Protein AF-A0A7Y5CMV2-F1 (afdb_monomer_lite)

Sequence (51 aa):
MKAIAEIRGHLKSGRFEFSFHAFGRMVEQNMSEGEMCEIAENAEIIEDYPQ

Foldseek 3Di:
DDDLVVVLVCLLVVNDDDDPVRVVVCVVVVHDSNNRNVCSVVDDDPDDDDD

Radius of gyration: 11.77 Å; chains: 1; bounding box: 30×24×23 Å

Structure (mmCIF, N/CA/C/O backbone):
data_AF-A0A7Y5CMV2-F1
#
_entry.id   AF-A0A7Y5CMV2-F1
#
loop_
_atom_site.group_PDB
_atom_site.id
_atom_site.type_symbol
_atom_site.label_atom_id
_atom_site.label_alt_id
_atom_site.label_comp_id
_atom_site.label_asym_id
_atom_site.label_entity_id
_atom_site.label_seq_id
_atom_site.pdbx_PDB_ins_code
_atom_site.Cartn_x
_atom_site.Cartn_y
_atom_site.Cartn_z
_atom_site.occupancy
_atom_site.B_iso_or_equiv
_atom_site.auth_seq_id
_atom_site.auth_comp_id
_atom_site.auth_asym_id
_atom_site.auth_atom_id
_atom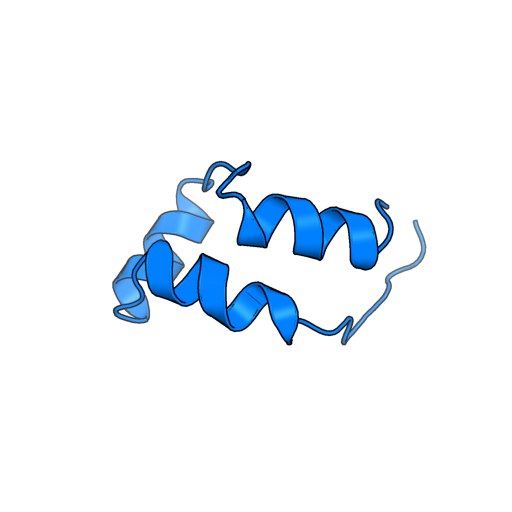_site.pdbx_PDB_model_num
ATOM 1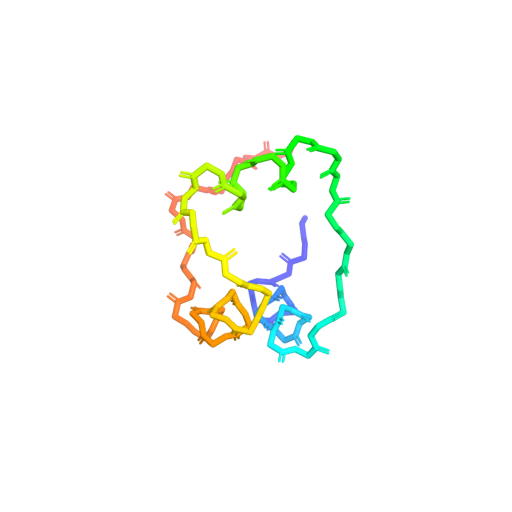 N N . MET A 1 1 ? 16.061 -7.121 -3.211 1.00 77.69 1 MET A N 1
ATOM 2 C CA . MET A 1 1 ? 14.737 -6.602 -2.786 1.00 77.69 1 MET A CA 1
ATOM 3 C C . MET A 1 1 ? 13.646 -7.635 -3.049 1.00 77.69 1 MET A C 1
ATOM 5 O O . MET A 1 1 ? 13.878 -8.547 -3.834 1.00 77.69 1 MET A O 1
ATOM 9 N N . LYS A 1 2 ? 12.478 -7.505 -2.402 1.00 81.44 2 LYS A N 1
ATOM 10 C CA . LYS A 1 2 ? 11.262 -8.256 -2.769 1.00 81.44 2 LYS A CA 1
ATOM 11 C C . LYS A 1 2 ? 10.754 -7.798 -4.138 1.00 81.44 2 LYS A C 1
ATOM 13 O O . LYS A 1 2 ? 10.961 -6.644 -4.504 1.00 81.44 2 LYS A O 1
ATOM 18 N N . ALA A 1 3 ? 10.059 -8.666 -4.868 1.00 89.56 3 ALA A N 1
ATOM 19 C CA . ALA A 1 3 ? 9.392 -8.262 -6.104 1.00 89.56 3 ALA A CA 1
ATOM 20 C C . ALA A 1 3 ? 8.220 -7.310 -5.801 1.00 89.56 3 ALA A C 1
ATOM 22 O O . ALA A 1 3 ? 7.531 -7.482 -4.794 1.00 89.56 3 ALA A O 1
ATOM 23 N N . ILE A 1 4 ? 7.930 -6.357 -6.696 1.00 89.31 4 ILE A N 1
ATOM 24 C CA . ILE A 1 4 ? 6.815 -5.409 -6.505 1.00 89.31 4 ILE A CA 1
ATOM 25 C C . ILE A 1 4 ? 5.475 -6.118 -6.284 1.00 89.31 4 ILE A C 1
ATOM 27 O O . ILE A 1 4 ? 4.680 -5.691 -5.455 1.00 89.31 4 ILE A O 1
ATOM 31 N N . ALA A 1 5 ? 5.249 -7.250 -6.956 1.00 91.44 5 ALA A N 1
ATOM 32 C CA . ALA A 1 5 ? 4.048 -8.057 -6.770 1.00 91.44 5 ALA A CA 1
ATOM 33 C C . ALA A 1 5 ? 3.900 -8.567 -5.323 1.00 91.44 5 ALA A C 1
ATOM 35 O O . ALA A 1 5 ? 2.799 -8.555 -4.773 1.00 91.44 5 ALA A O 1
ATOM 36 N N . GLU A 1 6 ? 5.006 -8.962 -4.685 1.00 92.38 6 GLU A N 1
ATOM 37 C CA . GLU A 1 6 ? 5.010 -9.398 -3.286 1.00 92.38 6 GLU A CA 1
ATOM 38 C C . GLU A 1 6 ? 4.728 -8.221 -2.345 1.00 92.38 6 GLU A C 1
ATOM 40 O O . GLU A 1 6 ? 3.913 -8.342 -1.430 1.00 92.38 6 GLU A O 1
ATOM 45 N N . ILE A 1 7 ? 5.344 -7.062 -2.608 1.00 90.75 7 ILE A N 1
ATOM 46 C CA . ILE A 1 7 ? 5.127 -5.832 -1.834 1.00 90.75 7 ILE A CA 1
ATOM 47 C C . ILE A 1 7 ? 3.652 -5.424 -1.897 1.00 90.75 7 ILE A C 1
ATOM 49 O O . ILE A 1 7 ? 3.017 -5.289 -0.853 1.00 90.75 7 ILE A O 1
ATOM 53 N N . ARG A 1 8 ? 3.067 -5.322 -3.099 1.00 93.81 8 ARG A N 1
ATOM 54 C CA . ARG A 1 8 ? 1.639 -5.003 -3.282 1.00 93.81 8 ARG A CA 1
ATOM 55 C C . ARG A 1 8 ? 0.738 -5.980 -2.526 1.00 93.81 8 ARG A C 1
ATOM 57 O O . ARG A 1 8 ? -0.194 -5.558 -1.849 1.00 93.81 8 ARG A O 1
ATOM 64 N N . GLY A 1 9 ? 1.037 -7.279 -2.595 1.00 94.50 9 GLY A N 1
ATOM 65 C CA . GLY A 1 9 ? 0.278 -8.311 -1.887 1.00 94.50 9 GLY A CA 1
ATOM 66 C C . GLY A 1 9 ? 0.335 -8.177 -0.363 1.00 94.50 9 GLY A C 1
ATOM 67 O O . GLY A 1 9 ? -0.663 -8.429 0.308 1.00 94.50 9 GLY A O 1
ATOM 68 N N . HIS A 1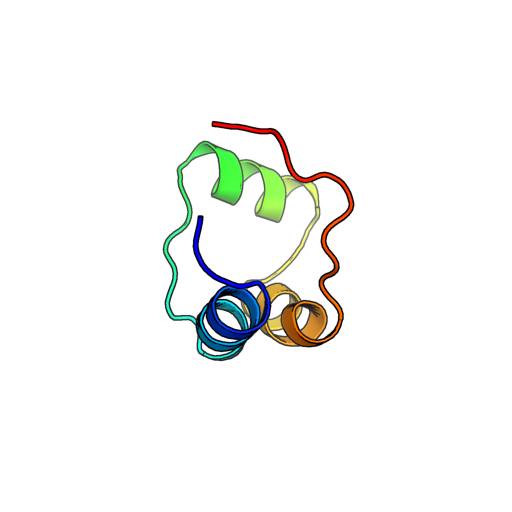 10 ? 1.478 -7.768 0.193 1.00 94.25 10 HIS A N 1
ATOM 69 C CA . HIS A 1 10 ? 1.621 -7.498 1.625 1.00 94.25 10 HIS A CA 1
ATOM 70 C C . HIS A 1 10 ? 0.810 -6.272 2.041 1.00 94.25 10 HIS A C 1
ATOM 72 O O . HIS A 1 10 ? -0.007 -6.375 2.958 1.00 94.25 10 HIS A O 1
ATOM 78 N N . LEU A 1 11 ? 0.976 -5.163 1.319 1.00 93.31 11 LEU A N 1
ATOM 79 C CA . LEU A 1 11 ? 0.290 -3.903 1.592 1.00 93.31 11 LEU A CA 1
ATOM 80 C C . LEU A 1 11 ? -1.234 -4.047 1.517 1.00 93.31 11 LEU A C 1
ATOM 82 O O . LEU A 1 11 ? -1.918 -3.726 2.479 1.00 93.31 11 LEU A O 1
ATOM 86 N N . LYS A 1 12 ? -1.766 -4.660 0.452 1.00 94.25 12 LYS A N 1
ATOM 87 C CA . LYS A 1 12 ? -3.213 -4.900 0.287 1.00 94.25 12 LYS A CA 1
ATOM 88 C C . LYS A 1 12 ? -3.828 -5.743 1.411 1.00 94.25 12 LYS A C 1
ATOM 90 O O . LYS A 1 12 ? -5.022 -5.667 1.667 1.00 94.25 12 LYS A O 1
ATOM 95 N N . SER A 1 13 ? -3.022 -6.585 2.054 1.00 94.12 13 SER A N 1
ATOM 96 C CA . SER A 1 13 ? -3.469 -7.481 3.126 1.00 94.12 13 SER A CA 1
ATOM 97 C C . SER A 1 13 ? -3.254 -6.939 4.540 1.00 94.12 13 SER A C 1
ATOM 99 O O . SER A 1 13 ? -3.482 -7.684 5.492 1.00 94.12 13 SER A O 1
ATOM 101 N N . GLY A 1 14 ? -2.748 -5.709 4.688 1.00 93.38 14 GLY A N 1
ATOM 102 C CA . GLY A 1 14 ? -2.374 -5.156 5.994 1.00 93.38 14 GLY A CA 1
ATOM 103 C C . GLY A 1 14 ? -1.182 -5.866 6.647 1.00 93.38 14 GLY A C 1
ATOM 104 O O . GLY A 1 14 ? -0.966 -5.757 7.848 1.00 93.38 14 GLY A O 1
ATOM 105 N N . ARG A 1 15 ? -0.394 -6.644 5.887 1.00 94.88 15 ARG A N 1
ATOM 106 C CA . ARG A 1 15 ? 0.771 -7.381 6.412 1.00 94.88 15 ARG A CA 1
ATOM 107 C C . ARG A 1 15 ? 2.024 -6.513 6.394 1.00 94.88 15 ARG A C 1
ATOM 109 O O . ARG A 1 15 ? 2.988 -6.810 5.680 1.00 94.88 15 ARG A O 1
ATOM 116 N N . PHE A 1 16 ? 1.993 -5.440 7.168 1.00 92.00 16 PHE A N 1
ATOM 117 C CA . PHE A 1 16 ? 3.108 -4.525 7.373 1.00 92.00 16 PHE A CA 1
ATOM 118 C C . PHE A 1 16 ? 2.997 -3.849 8.741 1.00 92.00 16 PHE A C 1
ATOM 120 O O . PHE A 1 16 ? 1.941 -3.841 9.362 1.00 92.00 16 PHE A O 1
ATOM 127 N N . GLU A 1 17 ? 4.097 -3.253 9.187 1.00 94.25 17 GLU A N 1
ATOM 128 C CA . GLU A 1 17 ? 4.116 -2.378 10.353 1.00 94.25 17 GLU A CA 1
ATOM 129 C C . GLU A 1 17 ? 4.781 -1.066 9.959 1.00 94.25 17 GLU A C 1
ATOM 131 O O . GLU A 1 17 ? 5.756 -1.042 9.199 1.00 94.25 17 GLU A O 1
ATOM 136 N N . PHE A 1 18 ? 4.254 0.040 10.474 1.00 92.81 18 PHE A N 1
ATOM 137 C CA . PHE A 1 18 ? 4.893 1.329 10.292 1.00 92.81 18 PHE A CA 1
ATOM 138 C C . PHE A 1 18 ? 6.104 1.453 11.215 1.00 92.81 18 PHE A C 1
ATOM 140 O O . PHE A 1 18 ? 6.035 1.177 12.411 1.00 92.81 18 PHE A O 1
ATOM 147 N N . SER A 1 19 ? 7.204 1.980 10.678 1.00 95.75 19 SER A N 1
ATOM 148 C CA . SER A 1 19 ? 8.183 2.646 11.533 1.00 95.75 19 SER A CA 1
ATOM 149 C C . SER A 1 19 ? 7.572 3.928 12.106 1.00 95.75 19 SER A C 1
ATOM 151 O O . SER A 1 19 ? 6.630 4.485 11.540 1.00 95.75 19 SER A O 1
ATOM 153 N N . PHE A 1 20 ? 8.150 4.459 13.185 1.00 95.75 20 PHE A N 1
ATOM 154 C CA . PHE A 1 20 ? 7.703 5.734 13.757 1.00 95.75 20 PHE A CA 1
ATOM 155 C C . PHE A 1 20 ? 7.685 6.868 12.716 1.00 95.75 20 PHE A C 1
ATOM 157 O O . PHE A 1 20 ? 6.737 7.648 12.653 1.00 95.75 20 PHE A O 1
ATOM 164 N N . HIS A 1 21 ? 8.704 6.920 11.850 1.00 96.38 21 HIS A N 1
ATOM 165 C CA . HIS A 1 21 ? 8.770 7.909 10.778 1.00 96.38 21 HIS A CA 1
ATOM 166 C C . HIS A 1 21 ? 7.648 7.715 9.749 1.00 96.38 21 HIS A C 1
ATOM 168 O O . HIS A 1 21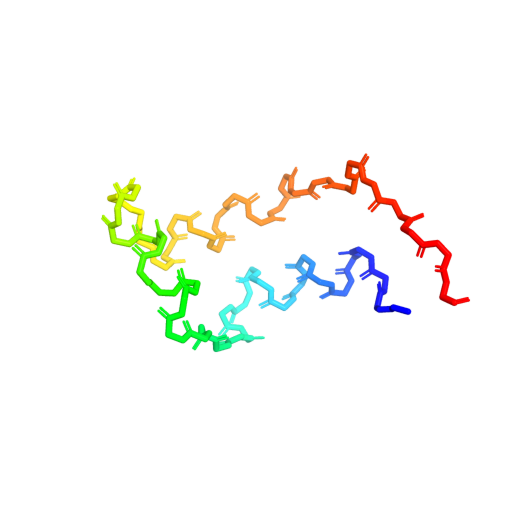 ? 6.962 8.675 9.412 1.00 96.38 21 HIS A O 1
ATOM 174 N N . ALA A 1 22 ? 7.421 6.483 9.284 1.00 93.12 22 ALA A N 1
ATOM 175 C CA . ALA A 1 22 ? 6.365 6.197 8.315 1.00 93.12 22 ALA A CA 1
ATOM 176 C C . ALA A 1 22 ? 4.967 6.498 8.885 1.00 93.12 22 ALA A C 1
ATOM 178 O O . ALA A 1 22 ? 4.127 7.055 8.182 1.00 93.12 22 ALA A O 1
ATOM 179 N N . PHE A 1 23 ? 4.748 6.216 10.172 1.00 94.81 23 PHE A N 1
ATOM 180 C CA . PHE A 1 23 ? 3.509 6.565 10.862 1.00 94.81 23 PHE A CA 1
ATOM 181 C C . PHE A 1 23 ? 3.296 8.084 10.930 1.00 94.81 23 PHE A C 1
ATOM 183 O O . PHE A 1 23 ? 2.214 8.567 10.603 1.00 94.81 23 PHE A O 1
ATOM 190 N N . GLY A 1 24 ? 4.335 8.857 11.270 1.00 96.94 24 GLY A N 1
ATOM 191 C CA . GLY A 1 24 ? 4.266 10.323 11.250 1.00 96.94 24 GLY A CA 1
ATOM 192 C C . GLY A 1 24 ? 3.845 10.874 9.883 1.00 96.94 24 GLY A C 1
ATOM 193 O O . GLY A 1 24 ? 2.972 11.733 9.806 1.00 96.94 24 GLY A O 1
ATOM 194 N N . ARG A 1 25 ? 4.382 10.307 8.794 1.00 94.50 25 ARG A N 1
ATOM 195 C CA . ARG A 1 25 ? 4.033 10.698 7.415 1.00 94.50 25 ARG A CA 1
ATOM 196 C C . ARG A 1 25 ? 2.571 10.418 7.064 1.00 94.50 25 ARG A C 1
ATOM 198 O O . ARG A 1 25 ? 1.968 11.227 6.366 1.00 94.50 25 ARG A O 1
ATOM 205 N N . MET A 1 26 ? 2.009 9.307 7.539 1.00 94.38 26 MET A N 1
ATOM 206 C CA . MET A 1 26 ? 0.589 8.980 7.349 1.00 94.38 26 MET A CA 1
ATOM 207 C C . MET A 1 26 ? -0.316 10.014 8.025 1.00 94.38 26 MET A C 1
ATOM 209 O O . MET A 1 26 ? -1.258 10.507 7.406 1.00 94.38 26 MET A O 1
ATOM 213 N N . VAL A 1 27 ? 0.013 10.395 9.265 1.00 94.38 27 VAL A N 1
ATOM 214 C CA . VAL A 1 27 ? -0.732 11.416 10.018 1.00 94.38 27 VAL A CA 1
ATOM 215 C C . VAL A 1 27 ? -0.634 12.785 9.341 1.00 94.38 27 VAL A C 1
ATOM 217 O O . VAL A 1 27 ? -1.651 13.448 9.162 1.00 94.38 27 VAL A O 1
ATOM 220 N N . GLU A 1 28 ? 0.564 13.196 8.912 1.00 97.25 28 GLU A N 1
ATOM 221 C CA . GLU A 1 28 ? 0.780 14.458 8.183 1.00 97.25 28 GLU A CA 1
ATOM 222 C C . GLU A 1 28 ? -0.036 14.542 6.888 1.00 97.25 28 GLU A C 1
ATOM 224 O O . GLU A 1 28 ? -0.510 15.616 6.522 1.00 97.25 28 GLU A O 1
ATOM 229 N N . GLN A 1 29 ? -0.199 13.414 6.193 1.00 92.75 29 GLN A N 1
ATOM 230 C CA . GLN A 1 29 ? -0.962 13.327 4.947 1.00 92.75 29 GLN A CA 1
ATOM 231 C C . GLN A 1 29 ? -2.455 13.063 5.169 1.00 92.75 29 GLN A C 1
ATOM 233 O O . GLN A 1 29 ? -3.189 12.943 4.191 1.00 92.75 29 GLN A O 1
ATOM 238 N N . ASN A 1 30 ? -2.908 12.988 6.427 1.00 95.50 30 ASN A N 1
ATOM 239 C CA . ASN A 1 30 ? -4.280 12.638 6.792 1.00 95.50 30 ASN A CA 1
ATOM 240 C C . ASN A 1 30 ? -4.761 11.353 6.089 1.00 95.50 30 ASN A C 1
ATOM 242 O O . ASN A 1 30 ? -5.894 11.282 5.619 1.00 95.50 30 ASN A O 1
ATOM 246 N N . MET A 1 31 ? -3.869 10.365 5.990 1.00 93.81 31 MET A N 1
ATOM 247 C CA . MET A 1 31 ? -4.129 9.089 5.336 1.00 93.81 31 MET A CA 1
ATOM 248 C C . MET A 1 31 ? -4.379 8.011 6.388 1.00 93.81 31 MET A C 1
ATOM 250 O O . MET A 1 31 ? -3.653 7.900 7.379 1.00 93.81 31 MET A O 1
ATOM 254 N N . SER A 1 32 ? -5.398 7.193 6.160 1.00 93.69 32 SER A N 1
ATOM 255 C CA . SER A 1 32 ? -5.703 6.013 6.963 1.00 93.69 32 SER A CA 1
ATOM 256 C C . SER A 1 32 ? -4.985 4.763 6.448 1.00 93.69 32 SER A C 1
ATOM 258 O O . SER A 1 32 ? -4.579 4.667 5.290 1.00 93.69 32 SER A O 1
ATOM 260 N N . GLU A 1 33 ? -4.860 3.752 7.307 1.00 92.88 33 GLU A N 1
ATOM 261 C CA . GLU A 1 33 ? -4.323 2.444 6.911 1.00 92.88 33 GLU A CA 1
ATOM 262 C C . GLU A 1 33 ? -5.167 1.773 5.812 1.00 92.88 33 GLU A C 1
ATOM 264 O O . GLU A 1 33 ? -4.618 1.133 4.917 1.00 92.88 33 GLU A O 1
ATOM 269 N N . GLY A 1 34 ? -6.492 1.963 5.838 1.00 94.06 34 GLY A N 1
ATOM 270 C CA . GLY A 1 34 ? -7.399 1.456 4.806 1.00 94.06 34 GLY A CA 1
ATOM 271 C C . GLY A 1 34 ? -7.118 2.070 3.435 1.00 94.06 34 GLY A C 1
ATOM 272 O O . GLY A 1 34 ? -6.929 1.336 2.468 1.00 94.06 34 GLY A O 1
ATOM 273 N N . GLU A 1 35 ? -6.985 3.398 3.368 1.00 93.06 35 GLU A N 1
ATOM 274 C CA . GLU A 1 35 ? -6.607 4.098 2.131 1.00 93.06 35 GLU A CA 1
ATOM 275 C C . GLU A 1 35 ? -5.247 3.620 1.611 1.00 93.06 35 GLU A C 1
ATOM 277 O O . GLU A 1 35 ? -5.092 3.392 0.414 1.00 93.06 35 GLU A O 1
ATOM 282 N N . MET A 1 36 ? -4.278 3.384 2.501 1.00 92.50 36 MET A N 1
ATOM 283 C CA . MET A 1 36 ? -2.972 2.826 2.136 1.00 92.50 36 MET A CA 1
ATOM 284 C C . MET A 1 36 ? -3.096 1.431 1.500 1.00 92.50 36 MET A C 1
ATOM 286 O O . MET A 1 36 ? -2.490 1.159 0.459 1.00 92.50 36 MET A O 1
ATOM 290 N N . CYS A 1 37 ? -3.917 0.558 2.090 1.00 93.88 37 CYS A N 1
ATOM 291 C CA . CYS A 1 37 ? -4.184 -0.777 1.556 1.00 93.88 37 CYS A CA 1
ATOM 292 C C . CYS A 1 37 ? -4.874 -0.724 0.183 1.00 93.88 37 CYS A C 1
ATOM 294 O O . CYS A 1 37 ? -4.587 -1.559 -0.677 1.00 93.88 37 CYS A O 1
ATOM 296 N N . GLU A 1 38 ? -5.761 0.249 -0.039 1.00 93.75 38 GLU A N 1
ATOM 297 C CA . GLU A 1 38 ? -6.475 0.443 -1.306 1.00 93.75 38 GLU A CA 1
ATOM 298 C C . GLU A 1 38 ? -5.553 0.954 -2.421 1.00 93.75 38 GLU A C 1
ATOM 300 O O . GLU A 1 38 ? -5.544 0.402 -3.525 1.00 93.75 38 GLU A O 1
ATOM 305 N N . ILE A 1 39 ? -4.719 1.962 -2.144 1.00 91.38 39 ILE A N 1
ATOM 306 C CA . ILE A 1 39 ? -3.801 2.519 -3.153 1.00 91.38 39 ILE A CA 1
ATOM 307 C C . ILE A 1 39 ? -2.658 1.561 -3.505 1.00 91.38 39 ILE A C 1
ATOM 309 O O . ILE A 1 39 ? -2.065 1.684 -4.579 1.00 91.38 39 ILE A O 1
ATOM 313 N N . ALA A 1 40 ? -2.365 0.583 -2.641 1.00 90.62 40 ALA A N 1
ATOM 314 C CA . ALA A 1 40 ? -1.291 -0.385 -2.836 1.00 90.62 40 ALA A CA 1
ATOM 315 C C . ALA A 1 40 ? -1.389 -1.161 -4.158 1.00 90.62 40 ALA A C 1
ATOM 317 O O . ALA A 1 40 ? -0.365 -1.551 -4.717 1.00 90.62 40 ALA A O 1
ATOM 318 N N . GLU A 1 41 ? -2.596 -1.374 -4.688 1.00 87.38 41 GLU A N 1
ATOM 319 C CA . GLU A 1 41 ? -2.801 -2.055 -5.973 1.00 87.38 41 GLU A CA 1
ATOM 320 C C . GLU A 1 41 ? -2.177 -1.289 -7.149 1.00 87.38 41 GLU A C 1
ATOM 322 O O . GLU A 1 41 ? -1.654 -1.899 -8.085 1.00 87.38 41 GLU A O 1
ATOM 327 N N . ASN A 1 42 ? -2.144 0.039 -7.044 1.00 89.69 42 ASN A N 1
ATOM 328 C CA . ASN A 1 42 ? -1.626 0.944 -8.066 1.00 89.69 42 ASN A CA 1
ATOM 329 C C . ASN A 1 42 ? -0.168 1.365 -7.818 1.00 89.69 42 ASN A C 1
ATOM 331 O O . ASN A 1 42 ? 0.391 2.114 -8.613 1.00 89.69 42 ASN A O 1
ATOM 335 N N . ALA A 1 43 ? 0.470 0.897 -6.739 1.00 88.62 43 ALA A N 1
ATOM 336 C CA . ALA A 1 43 ? 1.824 1.312 -6.375 1.00 88.62 43 ALA A CA 1
ATOM 337 C C . ALA A 1 43 ? 2.859 0.864 -7.419 1.00 88.62 43 ALA A C 1
ATOM 339 O O . ALA A 1 43 ? 2.981 -0.331 -7.687 1.00 88.62 43 ALA A O 1
ATOM 340 N N . GLU A 1 44 ? 3.639 1.780 -7.985 1.00 90.81 44 GLU A N 1
ATOM 341 C CA . GLU A 1 44 ? 4.672 1.494 -8.990 1.00 90.81 44 GLU A CA 1
ATOM 342 C C . GLU A 1 44 ? 6.093 1.737 -8.463 1.00 90.81 44 GLU A C 1
ATOM 344 O O . GLU A 1 44 ? 6.303 2.504 -7.524 1.00 90.81 44 GLU A O 1
ATOM 349 N N . ILE A 1 45 ? 7.079 1.055 -9.055 1.00 87.50 45 ILE A N 1
ATOM 350 C CA . ILE A 1 45 ? 8.491 1.324 -8.769 1.00 87.50 45 ILE A CA 1
ATOM 351 C C . ILE A 1 45 ? 8.900 2.540 -9.597 1.00 87.50 45 ILE A C 1
ATOM 353 O O . ILE A 1 45 ? 8.943 2.459 -10.822 1.00 87.50 45 ILE A O 1
ATOM 357 N N . ILE A 1 46 ? 9.226 3.637 -8.918 1.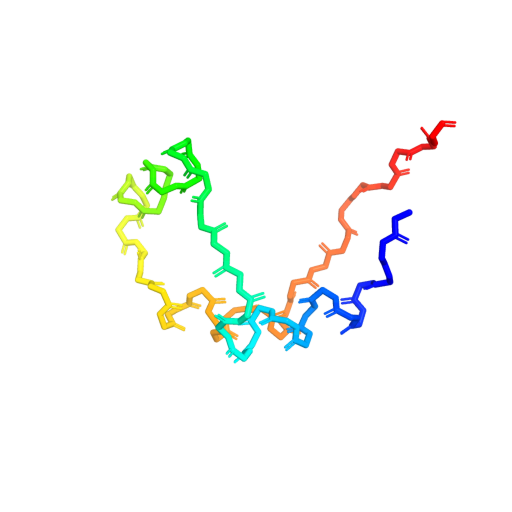00 89.19 46 ILE A N 1
ATOM 358 C CA . ILE A 1 46 ? 9.761 4.851 -9.552 1.00 89.19 46 ILE A CA 1
ATOM 359 C C . ILE A 1 46 ? 11.293 4.857 -9.615 1.00 89.19 46 ILE A C 1
ATOM 361 O O . ILE A 1 46 ? 11.871 5.568 -10.430 1.00 89.19 46 ILE A O 1
ATOM 365 N N . GLU A 1 47 ? 11.952 4.062 -8.768 1.00 87.31 47 GLU A N 1
ATOM 366 C CA . GLU A 1 47 ? 13.407 3.963 -8.705 1.00 87.31 47 GLU A CA 1
ATOM 367 C C . GLU A 1 47 ? 13.828 2.614 -8.103 1.00 87.31 47 GLU A C 1
ATOM 369 O O . GLU A 1 47 ? 13.285 2.192 -7.080 1.00 87.31 47 GLU A O 1
ATOM 374 N 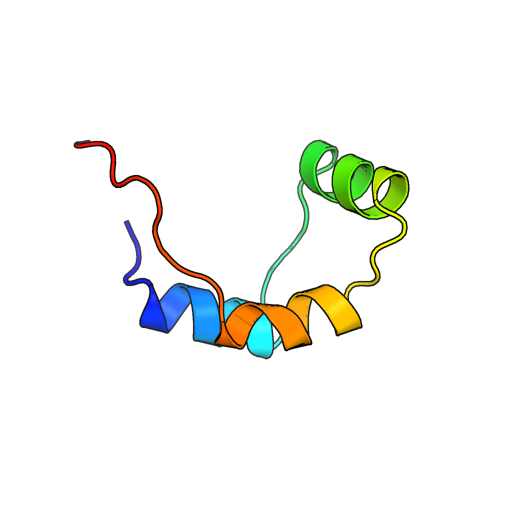N . ASP A 1 48 ? 14.782 1.934 -8.744 1.00 84.38 48 ASP A N 1
ATOM 375 C CA . ASP A 1 48 ? 15.365 0.666 -8.287 1.00 84.38 48 ASP A CA 1
ATOM 376 C C . ASP A 1 48 ? 16.882 0.841 -8.157 1.00 84.38 48 ASP A C 1
ATOM 378 O O . ASP A 1 48 ? 17.629 0.753 -9.135 1.00 84.38 48 ASP A O 1
ATOM 382 N N . TYR A 1 49 ? 17.334 1.192 -6.952 1.00 82.81 49 TYR A N 1
ATOM 383 C CA . TYR A 1 49 ? 18.754 1.386 -6.678 1.00 82.81 49 TYR A CA 1
ATOM 384 C C . TYR A 1 49 ? 19.485 0.036 -6.672 1.00 82.81 49 TYR A C 1
ATOM 386 O O . TYR A 1 49 ? 19.057 -0.881 -5.960 1.00 82.81 49 TYR A O 1
ATOM 394 N N . PRO A 1 50 ? 20.615 -0.095 -7.393 1.00 81.00 50 PRO A N 1
ATOM 395 C CA . PRO A 1 50 ? 21.456 -1.279 -7.280 1.00 81.00 50 PRO A CA 1
ATOM 396 C C . PRO A 1 50 ? 21.971 -1.429 -5.840 1.00 81.00 50 PRO A C 1
ATOM 398 O O . PRO A 1 50 ? 22.257 -0.432 -5.173 1.00 81.00 50 PRO A O 1
ATOM 401 N N . GLN A 1 51 ? 22.050 -2.678 -5.369 1.00 67.69 51 GLN A N 1
ATOM 402 C CA . GLN A 1 51 ? 22.559 -3.014 -4.032 1.00 67.69 51 GLN A CA 1
ATOM 403 C C . GLN A 1 51 ? 24.084 -3.025 -3.978 1.00 67.69 51 GLN A C 1
ATOM 405 O O . GLN A 1 51 ? 24.699 -3.462 -4.978 1.00 67.69 51 GLN A O 1
#

Secondary structure (DSSP, 8-state):
---HHHHHHHHHTT-----HHHHHHHHHTT--HHHHHHHGGG---S-----

pLDDT: mean 91.21, std 5.32, range [67.69, 97.25]